Protein AF-A0A960KB28-F1 (afdb_monomer_lite)

Foldseek 3Di:
DLVVCVVPDPLLVVLVVQLVVLCVVPVPDDDDPVSCVSNVVSVVSSVCVVCVVPVVVVVVVVVVVVVLQQKPWDQWADPDPPDPPDTDGDTDIDGHLNVQLVVLCVVLPPLVVDPDPVSNVSSVLSSDPRDDD

Radius of gyration: 19.42 Å; chains: 1; bounding box: 40×35×51 Å

pLDDT: mean 79.94, std 10.89, range [48.19, 91.44]

Sequence (133 aa):
TALRSWPTSWLVRFAATGLVASQLLFLRFPWKMAHLLPSLLCLVLLLCVAVEERPKALIALVALQVAFGLVRVDVLAPNQANEASGGRFRPSITSGPVLRDWQCRRDHPGVERGRQIEEVEPAWDCAAPYRDR

Structure (mmCIF, N/CA/C/O backbone):
data_AF-A0A960KB28-F1
#
_entry.id   AF-A0A960KB28-F1
#
loop_
_atom_site.group_PDB
_atom_site.id
_atom_site.type_symbol
_atom_site.label_atom_id
_atom_site.label_alt_id
_atom_site.label_comp_id
_atom_site.label_asym_id
_atom_site.label_entity_id
_atom_site.label_seq_id
_atom_site.pdbx_PDB_ins_code
_atom_site.Cartn_x
_atom_site.Cartn_y
_atom_site.Cartn_z
_atom_site.occupancy
_atom_site.B_iso_or_equiv
_atom_site.auth_seq_id
_atom_site.auth_comp_id
_atom_site.auth_asym_id
_atom_site.auth_atom_id
_atom_site.pdbx_PDB_model_num
ATOM 1 N N . THR A 1 1 ? -9.836 -2.768 23.405 1.00 55.50 1 THR A N 1
ATOM 2 C CA . THR A 1 1 ? -10.330 -2.162 22.143 1.00 55.50 1 THR A CA 1
ATOM 3 C C . THR A 1 1 ? -10.099 -0.670 22.228 1.00 55.50 1 THR A C 1
ATOM 5 O O . THR A 1 1 ? -10.487 -0.110 23.241 1.00 55.50 1 THR A O 1
ATOM 8 N N . ALA A 1 2 ? -9.470 -0.034 21.235 1.00 53.12 2 ALA A N 1
ATOM 9 C CA . ALA A 1 2 ? -8.980 1.356 21.305 1.00 53.12 2 ALA A CA 1
ATOM 10 C C . ALA A 1 2 ? -10.018 2.413 21.761 1.00 53.12 2 ALA A C 1
ATOM 12 O O . ALA A 1 2 ? -9.672 3.369 22.444 1.00 53.12 2 ALA A O 1
ATOM 13 N N . LEU A 1 3 ? -11.311 2.203 21.481 1.00 56.34 3 LEU A N 1
ATOM 14 C CA . LEU A 1 3 ? -12.417 3.034 21.997 1.00 56.34 3 LEU A CA 1
ATOM 15 C C . LEU A 1 3 ? -12.560 2.994 23.531 1.00 56.34 3 LEU A C 1
ATOM 17 O O . LEU A 1 3 ? -13.021 3.948 24.143 1.00 56.34 3 LEU A O 1
ATOM 21 N N . ARG A 1 4 ? -12.149 1.891 24.160 1.00 58.84 4 ARG A N 1
ATOM 22 C CA . ARG A 1 4 ? -12.226 1.657 25.609 1.00 58.84 4 ARG A CA 1
ATOM 23 C C . ARG A 1 4 ? -11.054 2.295 26.367 1.00 58.84 4 ARG A C 1
ATOM 25 O O . ARG A 1 4 ? -11.206 2.597 27.542 1.00 58.84 4 ARG A O 1
ATOM 32 N N . SER A 1 5 ? -9.916 2.516 25.698 1.00 62.34 5 SER A N 1
ATOM 33 C CA . SER A 1 5 ? -8.728 3.203 26.239 1.00 62.34 5 SER A CA 1
ATOM 34 C C . SER A 1 5 ? -8.666 4.696 25.882 1.00 62.34 5 SER A C 1
ATOM 36 O O . SER A 1 5 ? -7.780 5.404 26.356 1.00 62.34 5 SER A O 1
ATOM 38 N N . TRP A 1 6 ? -9.631 5.194 25.099 1.00 58.00 6 TRP A N 1
ATOM 39 C CA . TRP A 1 6 ? -9.794 6.603 24.723 1.00 58.00 6 TRP A CA 1
ATOM 40 C C . TRP A 1 6 ? -9.739 7.608 25.894 1.00 58.00 6 TRP A C 1
ATOM 42 O O . TRP A 1 6 ? -9.052 8.630 25.773 1.00 58.00 6 TRP A O 1
ATOM 52 N N . PRO A 1 7 ? -10.403 7.369 27.046 1.00 60.16 7 PRO A N 1
ATOM 53 C CA . PRO A 1 7 ? -10.324 8.317 28.153 1.00 60.16 7 PRO A CA 1
ATOM 54 C C . PRO A 1 7 ? -8.964 8.290 28.865 1.00 60.16 7 PRO A C 1
ATOM 56 O O . PRO A 1 7 ? -8.578 9.316 29.418 1.00 60.16 7 PRO A O 1
ATOM 59 N N . THR A 1 8 ? -8.220 7.182 28.816 1.00 66.69 8 THR A N 1
ATOM 60 C CA . THR A 1 8 ? -7.030 6.944 29.655 1.00 66.69 8 THR A CA 1
ATOM 61 C C . THR A 1 8 ? -5.700 7.126 28.925 1.00 66.69 8 THR A C 1
ATOM 63 O O . THR A 1 8 ? -4.694 7.418 29.565 1.00 66.69 8 THR A O 1
ATOM 66 N N . SER A 1 9 ? -5.665 6.970 27.599 1.00 77.50 9 SER A N 1
ATOM 67 C CA . SER A 1 9 ? -4.415 6.982 26.832 1.00 77.50 9 SER A CA 1
ATOM 68 C C . SER A 1 9 ? -4.188 8.311 26.109 1.00 77.50 9 SER A C 1
ATOM 70 O O . SER A 1 9 ? -4.865 8.636 25.131 1.00 77.50 9 SER A O 1
ATOM 72 N N . TRP A 1 10 ? -3.176 9.063 26.556 1.00 84.50 10 TRP A N 1
ATOM 73 C CA . TRP A 1 10 ? -2.683 10.262 25.864 1.00 84.50 10 TRP A CA 1
ATOM 74 C C . TRP A 1 10 ? -2.263 9.963 24.418 1.00 84.50 10 TRP A C 1
ATOM 76 O O . TRP A 1 10 ? -2.493 10.770 23.519 1.00 84.50 10 TRP A O 1
ATOM 86 N N . LEU A 1 11 ? -1.721 8.767 24.179 1.00 84.38 11 LEU A N 1
ATOM 87 C CA . LEU A 1 11 ? -1.239 8.331 22.871 1.00 84.38 11 LEU A CA 1
ATOM 88 C C . LEU A 1 11 ? -2.379 8.180 21.854 1.00 84.38 11 LEU A C 1
ATOM 90 O O . LEU A 1 11 ? -2.236 8.604 20.709 1.00 84.38 11 LEU A O 1
ATOM 94 N N . VAL A 1 12 ? -3.539 7.665 22.280 1.00 85.12 12 VAL A N 1
ATOM 95 C CA . VAL A 1 12 ? -4.740 7.575 21.429 1.00 85.12 12 VAL A CA 1
ATOM 96 C C . VAL A 1 12 ? -5.248 8.969 21.055 1.00 85.12 12 VAL A C 1
ATOM 98 O O . VAL A 1 12 ? -5.572 9.211 19.893 1.00 85.12 12 VAL A O 1
ATOM 101 N N . ARG A 1 13 ? -5.265 9.906 22.012 1.00 85.88 13 ARG A N 1
ATOM 102 C CA . ARG A 1 13 ? -5.690 11.295 21.767 1.00 85.88 13 ARG A CA 1
ATOM 103 C C . ARG A 1 13 ? -4.743 12.015 20.815 1.00 85.88 13 ARG A C 1
ATOM 105 O O . ARG A 1 13 ? -5.206 12.657 19.875 1.00 85.88 13 ARG A O 1
ATOM 112 N N . PHE A 1 14 ? -3.436 11.881 21.034 1.00 88.81 14 PHE A N 1
ATOM 113 C CA . PHE A 1 14 ? -2.416 12.445 20.155 1.00 88.81 14 PHE A CA 1
ATOM 114 C C . PHE A 1 14 ? -2.560 11.906 18.729 1.00 88.81 14 PHE A C 1
ATOM 116 O O . PHE A 1 14 ? -2.663 12.690 17.789 1.00 88.81 14 PHE A O 1
ATOM 123 N N . ALA A 1 15 ? -2.646 10.583 18.568 1.00 87.81 15 ALA A N 1
ATOM 124 C CA . ALA A 1 15 ? -2.768 9.958 17.258 1.00 87.81 15 ALA A CA 1
ATOM 125 C C . ALA A 1 15 ? -4.077 10.338 16.546 1.00 87.81 15 ALA A C 1
ATOM 127 O O . ALA A 1 15 ? -4.051 10.684 15.368 1.00 87.81 15 ALA A O 1
ATOM 128 N N . ALA A 1 16 ? -5.215 10.350 17.246 1.00 88.94 16 ALA A N 1
ATOM 129 C CA . ALA A 1 16 ? -6.485 10.761 16.651 1.00 88.94 16 ALA A CA 1
ATOM 130 C C . ALA A 1 16 ? -6.489 12.245 16.245 1.00 88.94 16 ALA A C 1
ATOM 132 O O . ALA A 1 16 ? -6.921 12.582 15.145 1.00 88.94 16 ALA A O 1
ATOM 133 N N . THR A 1 17 ? -5.966 13.129 17.100 1.00 88.50 17 THR A N 1
ATOM 134 C CA . THR A 1 17 ? -5.891 14.570 16.807 1.00 88.50 17 THR A CA 1
ATOM 135 C C . THR A 1 17 ? -4.921 14.843 15.661 1.00 88.50 17 THR A C 1
ATOM 137 O O . THR A 1 17 ? -5.246 15.611 14.762 1.00 88.50 17 THR A O 1
ATOM 140 N N . GLY A 1 18 ? -3.763 14.175 15.652 1.00 86.75 18 GLY A N 1
ATOM 141 C CA . GLY A 1 18 ? -2.783 14.257 14.571 1.00 86.75 18 GLY A CA 1
ATOM 142 C C . GLY A 1 18 ? -3.351 13.787 13.233 1.00 86.75 18 GLY A C 1
ATOM 143 O O . GLY A 1 18 ? -3.131 14.451 12.225 1.00 86.75 18 GLY A O 1
ATOM 144 N N . LEU A 1 19 ? -4.154 12.716 13.233 1.00 87.81 19 LEU A N 1
ATOM 145 C CA . LEU A 1 19 ? -4.848 12.236 12.039 1.00 87.81 19 LEU A CA 1
ATOM 146 C C . LEU A 1 19 ? -5.872 13.258 11.526 1.00 87.81 19 LEU A C 1
ATOM 148 O O . LEU A 1 19 ? -5.910 13.543 10.335 1.00 87.81 19 LEU A O 1
ATOM 152 N N . VAL A 1 20 ? -6.692 13.837 12.406 1.00 89.44 20 VAL A N 1
ATOM 153 C CA . VAL A 1 20 ? -7.674 14.860 12.005 1.00 89.44 20 VAL A CA 1
ATOM 154 C C . VAL A 1 20 ? -6.970 16.112 11.485 1.00 89.44 20 VAL A C 1
ATOM 156 O O . VAL A 1 20 ? -7.310 16.609 10.413 1.00 89.44 20 VAL A O 1
ATOM 159 N N . ALA A 1 21 ? -5.962 16.600 12.207 1.00 87.31 21 ALA A N 1
ATOM 160 C CA . ALA A 1 21 ? -5.196 17.775 11.817 1.00 87.31 21 ALA A CA 1
ATOM 161 C C . ALA A 1 21 ? -4.476 17.568 10.477 1.00 87.31 21 ALA A C 1
ATOM 163 O O . ALA A 1 21 ? -4.489 18.471 9.641 1.00 87.31 21 ALA A O 1
ATOM 164 N N . SER A 1 22 ? -3.901 16.381 10.242 1.00 83.81 22 SER A N 1
ATOM 165 C CA . SER A 1 22 ? -3.254 16.071 8.968 1.00 83.81 22 SER A CA 1
ATOM 166 C C . SER A 1 22 ? -4.262 16.070 7.822 1.00 83.81 22 SER A C 1
ATOM 168 O O . SER A 1 22 ? -3.998 16.693 6.798 1.00 83.81 22 SER A O 1
ATOM 170 N N . GLN A 1 23 ? -5.445 15.467 7.994 1.00 83.06 23 GLN A N 1
ATOM 171 C CA . GLN A 1 23 ? -6.481 15.530 6.963 1.00 83.06 23 GLN A CA 1
ATOM 172 C C . GLN A 1 23 ? -6.876 16.981 6.673 1.00 83.06 23 GLN A C 1
ATOM 174 O O . GLN A 1 23 ? -6.857 17.379 5.513 1.00 83.06 23 GLN A O 1
ATOM 179 N N . LEU A 1 24 ? -7.143 17.790 7.706 1.00 84.44 24 LEU A N 1
ATOM 180 C CA . LEU A 1 24 ? -7.551 19.193 7.556 1.00 84.44 24 LEU A CA 1
ATOM 181 C C . LEU A 1 24 ? -6.510 20.050 6.823 1.00 84.44 24 LEU A C 1
ATOM 183 O O . LEU A 1 24 ? -6.878 20.843 5.957 1.00 84.44 24 LEU A O 1
ATOM 187 N N . LEU A 1 25 ? -5.223 19.872 7.131 1.00 78.44 25 LEU A N 1
ATOM 188 C CA . LEU A 1 25 ? -4.125 20.569 6.451 1.00 78.44 25 LEU A CA 1
ATOM 189 C C . LEU A 1 25 ? -4.044 20.216 4.960 1.00 78.44 25 LEU A C 1
ATOM 191 O O . LEU A 1 25 ? -3.713 21.072 4.139 1.00 78.44 25 LEU A O 1
ATOM 195 N N . PHE A 1 26 ? -4.368 18.972 4.604 1.00 71.44 26 PHE A N 1
ATOM 196 C CA . PHE A 1 26 ? -4.205 18.449 3.247 1.00 71.44 26 PHE A CA 1
ATOM 197 C C . PHE A 1 26 ? -5.509 18.356 2.438 1.00 71.44 26 PHE A C 1
ATOM 199 O O . PHE A 1 26 ? -5.486 17.873 1.308 1.00 71.44 26 PHE A O 1
ATOM 206 N N . LEU A 1 27 ? -6.627 18.904 2.934 1.00 69.12 27 LEU A N 1
ATOM 207 C CA . LEU A 1 27 ? -7.896 18.972 2.191 1.00 69.12 27 LEU A CA 1
ATOM 208 C C . LEU A 1 27 ? -7.814 19.791 0.886 1.00 69.12 27 LEU A C 1
ATOM 210 O O . LEU A 1 27 ? -8.684 19.646 0.031 1.00 69.12 27 LEU A O 1
ATOM 214 N N . ARG A 1 28 ? -6.811 20.671 0.724 1.00 62.88 28 ARG A N 1
ATOM 215 C CA . ARG A 1 28 ? -6.795 21.695 -0.341 1.00 62.88 28 ARG A CA 1
ATOM 216 C C . ARG A 1 28 ? -5.696 21.553 -1.403 1.00 62.88 28 ARG A C 1
ATOM 218 O O . ARG A 1 28 ? -5.844 22.143 -2.469 1.00 62.88 28 ARG A O 1
ATOM 225 N N . PHE A 1 29 ? -4.614 20.810 -1.160 1.00 54.22 29 PHE A N 1
ATOM 226 C CA . PHE A 1 29 ? -3.480 20.723 -2.099 1.00 54.22 29 PHE A CA 1
ATOM 227 C C . PHE A 1 29 ? -3.467 19.406 -2.893 1.00 54.22 29 PHE A C 1
ATOM 229 O O . PHE A 1 29 ? -3.737 18.363 -2.304 1.00 54.22 29 PHE A O 1
ATOM 236 N N . PRO A 1 30 ? -3.120 19.417 -4.199 1.00 49.81 30 PRO A N 1
ATOM 237 C CA . PRO A 1 30 ? -3.014 18.212 -5.023 1.00 49.81 30 PRO A CA 1
ATOM 238 C C . PRO A 1 30 ? -1.897 17.279 -4.519 1.00 49.81 30 PRO A C 1
ATOM 240 O O . PRO A 1 30 ? -0.792 17.706 -4.181 1.00 49.81 30 PRO A O 1
ATOM 243 N N . TRP A 1 31 ? -2.223 15.990 -4.412 1.00 55.72 31 TRP A N 1
ATOM 244 C CA . TRP A 1 31 ? -1.595 15.037 -3.495 1.00 55.72 31 TRP A CA 1
ATOM 245 C C . TRP A 1 31 ? -0.279 14.447 -4.031 1.00 55.72 31 TRP A C 1
ATOM 247 O O . TRP A 1 31 ? -0.285 13.646 -4.962 1.00 55.72 31 TRP A O 1
ATOM 257 N N . LYS A 1 32 ? 0.853 14.737 -3.371 1.00 57.53 32 LYS A N 1
ATOM 258 C CA . LYS A 1 32 ? 2.036 13.847 -3.393 1.00 57.53 32 LYS A CA 1
ATOM 259 C C . LYS A 1 32 ? 1.942 12.865 -2.226 1.00 57.53 32 LYS A C 1
ATOM 261 O O . LYS A 1 32 ? 1.722 13.306 -1.099 1.00 57.53 32 LYS A O 1
ATOM 266 N N . MET A 1 33 ? 2.191 11.576 -2.472 1.00 60.94 33 MET A N 1
ATOM 267 C CA . MET A 1 33 ? 2.072 10.486 -1.479 1.00 60.94 33 MET A CA 1
ATOM 268 C C . MET A 1 33 ? 2.828 10.745 -0.166 1.00 60.94 33 MET A C 1
ATOM 270 O O . MET A 1 33 ? 2.394 10.300 0.893 1.00 60.94 33 MET A O 1
ATOM 274 N N . ALA A 1 34 ? 3.909 11.530 -0.205 1.00 67.69 34 ALA A N 1
ATOM 275 C CA . ALA A 1 34 ? 4.670 11.920 0.982 1.00 67.69 34 ALA A CA 1
ATOM 276 C C . ALA A 1 34 ? 3.831 12.650 2.054 1.00 67.69 34 ALA A C 1
ATOM 278 O O . ALA A 1 34 ? 4.126 12.546 3.239 1.00 67.69 34 ALA A O 1
ATOM 279 N N . HIS A 1 35 ? 2.747 13.332 1.678 1.00 67.50 35 HIS A N 1
ATOM 280 C CA . HIS A 1 35 ? 1.883 14.040 2.633 1.00 67.50 35 HIS A CA 1
ATOM 281 C C . HIS A 1 35 ? 0.993 13.096 3.458 1.00 67.50 35 HIS A C 1
ATOM 283 O O . HIS A 1 35 ? 0.383 13.517 4.438 1.00 67.50 35 HIS A O 1
ATOM 289 N N . LEU A 1 36 ? 0.944 11.806 3.104 1.00 74.81 36 LEU A N 1
ATOM 290 C CA . LEU A 1 36 ? 0.209 10.789 3.856 1.00 74.81 36 LEU A CA 1
ATOM 291 C C . LEU A 1 36 ? 1.028 10.163 4.981 1.00 74.81 36 LEU A C 1
ATOM 293 O O . LEU A 1 36 ? 0.440 9.525 5.850 1.00 74.81 36 LEU A O 1
ATOM 297 N N . LEU A 1 37 ? 2.348 10.369 5.011 1.00 81.75 37 LEU A N 1
ATOM 298 C CA . LEU A 1 37 ? 3.235 9.832 6.049 1.00 81.75 37 LEU A CA 1
ATOM 299 C C . LEU A 1 37 ? 2.775 10.177 7.477 1.00 81.75 37 LEU A C 1
ATOM 301 O O . LEU A 1 37 ? 2.671 9.253 8.286 1.00 81.75 37 LEU A O 1
ATOM 305 N N . PRO A 1 38 ? 2.426 11.441 7.804 1.00 82.19 38 PRO A N 1
ATOM 306 C CA . PRO A 1 38 ? 1.924 11.779 9.136 1.00 82.19 38 PRO A CA 1
ATOM 307 C C . PRO A 1 38 ? 0.631 11.029 9.483 1.00 82.19 38 PRO A C 1
ATOM 309 O O . PRO A 1 38 ? 0.496 10.482 10.574 1.00 82.19 38 PRO A O 1
ATOM 312 N N . SER A 1 39 ? -0.298 10.939 8.528 1.00 85.06 39 SER A N 1
ATOM 313 C CA . SER A 1 39 ? -1.571 10.228 8.692 1.00 85.06 39 SER A CA 1
ATOM 314 C C . SER A 1 39 ? -1.365 8.726 8.894 1.00 85.06 39 SER A C 1
ATOM 316 O O . SER A 1 39 ? -1.985 8.129 9.771 1.00 85.06 39 SER A O 1
ATOM 318 N N . LEU A 1 40 ? -0.464 8.120 8.115 1.00 84.31 40 LEU A N 1
ATOM 319 C CA . LEU A 1 40 ? -0.091 6.712 8.232 1.00 84.31 40 LEU A CA 1
ATOM 320 C C . LEU A 1 40 ? 0.524 6.416 9.598 1.00 84.31 40 LEU A C 1
ATOM 322 O O . LEU A 1 40 ? 0.141 5.433 10.226 1.00 84.31 40 LEU A O 1
ATOM 326 N N . LEU A 1 41 ? 1.411 7.280 10.097 1.00 87.38 41 LEU A N 1
ATOM 327 C CA . LEU A 1 41 ? 1.986 7.133 11.433 1.00 87.38 41 LEU A CA 1
ATOM 328 C C . LEU A 1 41 ? 0.895 7.141 12.512 1.00 87.38 41 LEU A C 1
ATOM 330 O O . LEU A 1 41 ? 0.854 6.245 13.355 1.00 87.38 41 LEU A O 1
ATOM 334 N N . CYS A 1 42 ? -0.019 8.113 12.466 1.00 87.56 42 CYS A N 1
ATOM 335 C CA . CYS A 1 42 ? -1.138 8.181 13.404 1.00 87.56 42 CYS A CA 1
ATOM 336 C C . CYS A 1 42 ? -2.036 6.935 13.328 1.00 87.56 42 CYS A C 1
ATOM 338 O O . CYS A 1 42 ? -2.427 6.400 14.366 1.00 87.56 42 CYS A O 1
ATOM 340 N N . LEU A 1 43 ? -2.321 6.431 12.123 1.00 85.75 43 LEU A N 1
ATOM 341 C CA . LEU A 1 43 ? -3.082 5.194 11.929 1.00 85.75 43 LEU A CA 1
ATOM 342 C C . LEU A 1 43 ? -2.363 3.973 12.511 1.00 85.75 43 LEU A C 1
ATOM 344 O O . LEU A 1 43 ? -3.003 3.169 13.184 1.00 85.75 43 LEU A O 1
ATOM 348 N N . VAL A 1 44 ? -1.049 3.849 12.306 1.00 87.06 44 VAL A N 1
ATOM 349 C CA . VAL A 1 44 ? -0.244 2.757 12.873 1.00 87.06 44 VAL A CA 1
ATOM 350 C C . VAL A 1 44 ? -0.277 2.798 14.399 1.00 87.06 44 VAL A C 1
ATOM 352 O O . VAL A 1 44 ? -0.496 1.763 15.021 1.00 87.06 44 VAL A O 1
ATOM 355 N N . LEU A 1 45 ? -0.146 3.976 15.016 1.00 86.69 45 LEU A N 1
ATOM 356 C CA . LEU A 1 45 ? -0.243 4.119 16.474 1.00 86.69 45 LEU A CA 1
ATOM 357 C C . LEU A 1 45 ? -1.610 3.665 17.007 1.00 86.69 45 LEU A C 1
ATOM 359 O O . LEU A 1 45 ? -1.676 2.914 17.982 1.00 86.69 45 LEU A O 1
ATOM 363 N N . LEU A 1 46 ? -2.700 4.071 16.349 1.00 85.75 46 LEU A N 1
ATOM 364 C CA . LEU A 1 46 ? -4.051 3.627 16.707 1.00 85.75 46 LEU A CA 1
ATOM 365 C C . LEU A 1 46 ? -4.224 2.115 16.513 1.00 85.75 46 LEU A C 1
ATOM 367 O O . LEU A 1 46 ? -4.854 1.457 17.344 1.00 85.75 46 LEU A O 1
ATOM 371 N N . LEU A 1 47 ? -3.648 1.560 15.445 1.00 85.12 47 LEU A N 1
ATOM 372 C CA . LEU A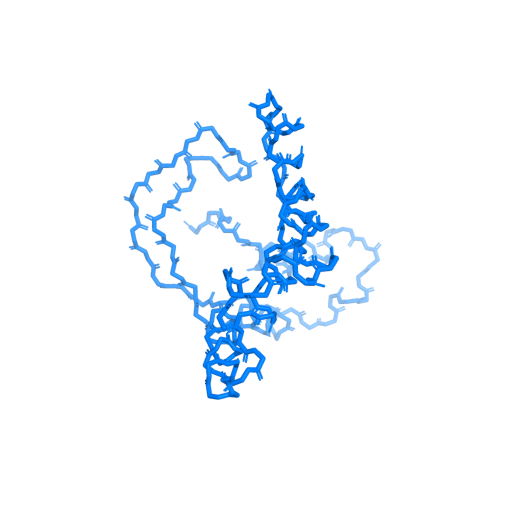 1 47 ? -3.690 0.134 15.147 1.00 85.12 47 LEU A CA 1
ATOM 373 C C . LEU A 1 47 ? -2.939 -0.676 16.205 1.00 85.12 47 LEU A C 1
ATOM 375 O O . LEU A 1 47 ? -3.496 -1.653 16.694 1.00 85.12 47 LEU A O 1
ATOM 379 N N . CYS A 1 48 ? -1.743 -0.242 16.616 1.00 82.50 48 CYS A N 1
ATOM 380 C CA . CYS A 1 48 ? -0.957 -0.877 17.676 1.00 82.50 48 CYS A CA 1
ATOM 381 C C . CYS A 1 48 ? -1.753 -0.982 18.983 1.00 82.50 48 CYS A C 1
ATOM 383 O O . CYS A 1 48 ? -1.861 -2.070 19.541 1.00 82.50 48 CYS A O 1
ATOM 385 N N . VAL A 1 49 ? -2.400 0.107 19.415 1.00 84.75 49 VAL A N 1
ATOM 386 C CA . VAL A 1 49 ? -3.278 0.092 20.603 1.00 84.75 49 VAL A CA 1
ATOM 387 C C . VAL A 1 49 ? -4.504 -0.808 20.388 1.00 84.75 49 VAL A C 1
ATOM 389 O O . VAL A 1 49 ? -5.015 -1.433 21.318 1.00 84.75 49 VAL A O 1
ATOM 392 N N . ALA A 1 50 ? -5.021 -0.893 19.161 1.00 83.00 50 ALA A N 1
ATOM 393 C CA . ALA A 1 50 ? -6.173 -1.736 18.857 1.00 83.00 50 ALA A CA 1
ATOM 394 C C . ALA A 1 50 ? -5.845 -3.241 18.874 1.00 83.00 50 ALA A C 1
ATOM 396 O O . ALA A 1 50 ? -6.725 -4.036 19.226 1.00 83.00 50 ALA A O 1
ATOM 397 N N . VAL A 1 51 ? -4.618 -3.624 18.504 1.00 85.19 51 VAL A N 1
ATOM 398 C CA . VAL A 1 51 ? -4.169 -5.024 18.394 1.00 85.19 51 VAL A CA 1
ATOM 399 C C . VAL A 1 51 ? -3.261 -5.485 19.536 1.00 85.19 51 VAL A C 1
ATOM 401 O O . VAL A 1 51 ? -2.829 -6.633 19.505 1.00 85.19 51 VAL A O 1
ATOM 404 N N . GLU A 1 52 ? -3.021 -4.641 20.543 1.00 81.38 52 GLU A N 1
ATOM 405 C CA . GLU A 1 52 ? -2.152 -4.909 21.703 1.00 81.38 52 GLU A CA 1
ATOM 406 C C . GLU A 1 52 ? -2.430 -6.280 22.347 1.00 81.38 52 GLU A C 1
ATOM 408 O O . GLU A 1 52 ? -1.532 -7.097 22.510 1.00 81.38 52 GLU A O 1
ATOM 413 N N . GLU A 1 53 ? -3.707 -6.597 22.569 1.00 82.50 53 GLU A N 1
ATOM 414 C CA . GLU A 1 53 ? -4.159 -7.863 23.173 1.00 82.50 53 GLU A CA 1
ATOM 415 C C . GLU A 1 53 ? -4.431 -8.979 22.142 1.00 82.50 53 GLU A C 1
ATOM 417 O O . GLU A 1 53 ? -5.062 -9.998 22.435 1.00 82.50 53 GLU A O 1
ATOM 422 N N . ARG A 1 54 ? -4.056 -8.774 20.874 1.00 85.12 54 ARG A N 1
ATOM 423 C CA . ARG A 1 54 ? -4.394 -9.662 19.748 1.00 85.12 54 ARG A CA 1
ATOM 424 C C . ARG A 1 54 ? -3.154 -9.986 18.908 1.00 85.12 54 ARG A C 1
ATOM 426 O O . ARG A 1 54 ? -3.101 -9.613 17.733 1.00 85.12 54 ARG A O 1
ATOM 433 N N . PRO A 1 55 ? -2.203 -10.784 19.431 1.00 83.19 55 PRO A N 1
ATOM 434 C CA . PRO A 1 55 ? -0.961 -11.110 18.722 1.00 83.19 55 PRO A CA 1
ATOM 435 C C . PRO A 1 55 ? -1.210 -11.790 17.368 1.00 83.19 55 PRO A C 1
ATOM 437 O O . PRO A 1 55 ? -0.521 -11.509 16.393 1.00 83.19 55 PRO A O 1
ATOM 440 N N . LYS A 1 56 ? -2.260 -12.618 17.257 1.00 87.62 56 LYS A N 1
ATOM 441 C CA . LYS A 1 56 ? -2.665 -13.235 15.980 1.00 87.62 56 LYS A CA 1
ATOM 442 C C . LYS A 1 56 ? -3.069 -12.200 14.922 1.00 87.62 56 LYS A C 1
ATOM 444 O O . LYS A 1 56 ? -2.790 -12.402 13.747 1.00 87.62 56 LYS A O 1
ATOM 449 N N . ALA A 1 57 ? -3.711 -11.102 15.327 1.00 86.75 57 ALA A N 1
ATOM 450 C CA . ALA A 1 57 ? -4.104 -10.035 14.409 1.00 86.75 57 ALA A CA 1
ATOM 451 C C . ALA A 1 57 ? -2.885 -9.237 13.930 1.00 86.75 57 ALA A C 1
ATOM 453 O O . ALA A 1 57 ? -2.796 -8.930 12.746 1.00 86.75 57 ALA A O 1
ATOM 454 N N . LEU A 1 58 ? -1.921 -8.966 14.819 1.00 84.00 58 LEU A N 1
ATOM 455 C CA . LEU A 1 58 ? -0.647 -8.351 14.441 1.00 84.00 58 LEU A CA 1
ATOM 456 C C . LEU A 1 58 ? 0.110 -9.221 13.429 1.00 84.00 58 LEU A C 1
ATOM 458 O O . LEU A 1 58 ? 0.522 -8.726 12.384 1.00 84.00 58 LEU A O 1
ATOM 462 N N . ILE A 1 59 ? 0.234 -10.524 13.703 1.00 88.12 59 ILE A N 1
ATOM 463 C CA . ILE A 1 59 ? 0.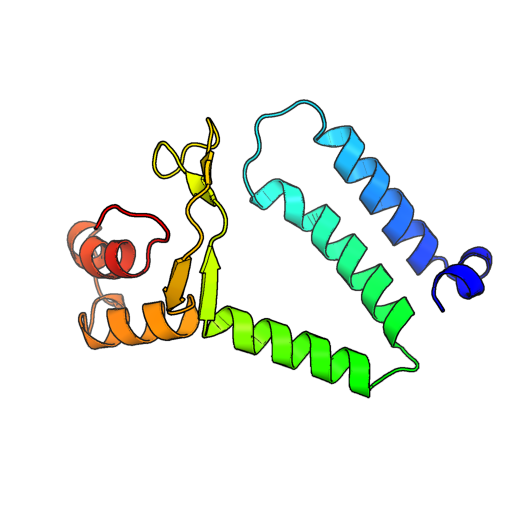873 -11.474 12.781 1.00 88.12 59 ILE A CA 1
ATOM 464 C C . ILE A 1 59 ? 0.146 -11.486 11.434 1.00 88.12 59 ILE A C 1
ATOM 466 O O . ILE A 1 59 ? 0.800 -11.434 10.397 1.00 88.12 59 ILE A O 1
ATOM 470 N N . ALA A 1 60 ? -1.190 -11.500 11.430 1.00 90.25 60 ALA A N 1
ATOM 471 C CA . ALA A 1 60 ? -1.970 -11.453 10.198 1.00 90.25 60 ALA A CA 1
ATOM 472 C C . ALA A 1 60 ? -1.735 -10.157 9.402 1.00 90.25 60 ALA A C 1
ATOM 474 O O . ALA A 1 60 ? -1.592 -10.219 8.186 1.00 90.25 60 ALA A O 1
ATOM 475 N N . LEU A 1 61 ? -1.639 -9.001 10.068 1.00 86.75 61 LEU A N 1
ATOM 476 C CA . LEU A 1 61 ? -1.328 -7.721 9.422 1.00 86.75 61 LEU A CA 1
ATOM 477 C C . LEU A 1 61 ? 0.074 -7.715 8.809 1.00 86.75 61 LEU A C 1
ATOM 479 O O . LEU A 1 61 ? 0.242 -7.287 7.670 1.00 86.75 61 LEU A O 1
ATOM 483 N N . VAL A 1 62 ? 1.071 -8.223 9.536 1.00 87.81 62 VAL A N 1
ATOM 484 C CA . VAL A 1 62 ? 2.445 -8.345 9.028 1.00 87.81 62 VAL A CA 1
ATOM 485 C C . VAL A 1 62 ? 2.493 -9.310 7.845 1.00 87.81 62 VAL A C 1
ATOM 487 O O . VAL A 1 62 ? 3.063 -8.976 6.809 1.00 87.81 62 VAL A O 1
ATOM 490 N N . ALA A 1 63 ? 1.851 -10.474 7.956 1.00 91.00 63 ALA A N 1
ATOM 491 C CA . ALA A 1 63 ? 1.764 -11.444 6.870 1.00 91.00 63 ALA A CA 1
ATOM 492 C C . ALA A 1 63 ? 1.074 -10.848 5.635 1.00 91.00 63 ALA A C 1
ATOM 494 O O . ALA A 1 63 ? 1.540 -11.051 4.517 1.00 91.00 63 ALA A O 1
ATOM 495 N N . LEU A 1 64 ? 0.014 -10.061 5.832 1.00 89.56 64 LEU A N 1
ATOM 496 C CA . LEU A 1 64 ? -0.677 -9.360 4.756 1.00 89.56 64 LEU A CA 1
ATOM 497 C C . LEU A 1 64 ? 0.222 -8.296 4.106 1.00 89.56 64 LEU A C 1
ATOM 499 O O . LEU A 1 64 ? 0.257 -8.201 2.884 1.00 89.56 64 LEU A O 1
ATOM 503 N N . GLN A 1 65 ? 0.998 -7.543 4.891 1.00 87.12 65 GLN A N 1
ATOM 504 C CA . GLN A 1 65 ? 1.963 -6.573 4.365 1.00 87.12 65 GLN A CA 1
ATOM 505 C C . GLN A 1 65 ? 3.062 -7.255 3.538 1.00 87.12 65 GLN A C 1
ATOM 507 O O . GLN A 1 65 ? 3.418 -6.770 2.463 1.00 87.12 65 GLN A O 1
ATOM 512 N N . VAL A 1 66 ? 3.578 -8.394 4.009 1.00 90.88 66 VAL A N 1
ATOM 513 C CA . VAL A 1 66 ? 4.543 -9.212 3.259 1.00 90.88 66 VAL A CA 1
ATOM 514 C C . VAL A 1 66 ? 3.904 -9.733 1.973 1.00 90.88 66 VAL A C 1
ATOM 516 O O . VAL A 1 66 ? 4.504 -9.611 0.907 1.00 90.88 66 VAL A O 1
ATOM 519 N N . ALA A 1 67 ? 2.667 -10.233 2.040 1.00 91.38 67 ALA A N 1
ATOM 520 C CA . ALA A 1 67 ? 1.922 -10.673 0.866 1.00 91.38 67 ALA A CA 1
ATOM 521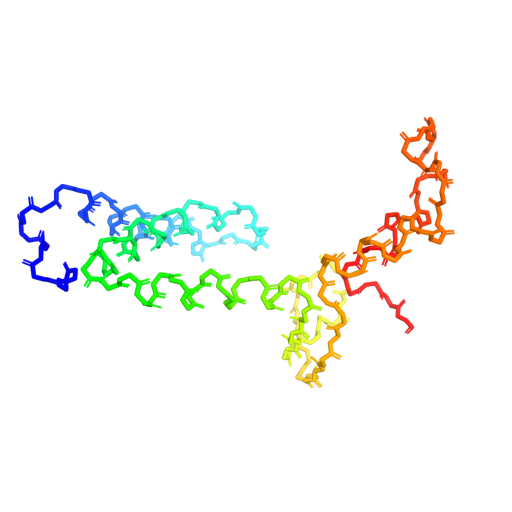 C C . ALA A 1 67 ? 1.744 -9.536 -0.154 1.00 91.38 67 ALA A C 1
ATOM 523 O O . ALA A 1 67 ? 1.993 -9.761 -1.334 1.00 91.38 67 ALA A O 1
ATOM 524 N N . PHE A 1 68 ? 1.430 -8.310 0.284 1.00 85.25 68 PHE A N 1
ATOM 525 C CA . PHE A 1 68 ? 1.373 -7.128 -0.589 1.00 85.25 68 PHE A CA 1
ATOM 526 C C . PHE A 1 68 ? 2.735 -6.734 -1.183 1.00 85.25 68 PHE A C 1
ATOM 528 O O . PHE A 1 68 ? 2.808 -6.170 -2.276 1.00 85.25 68 PHE A O 1
ATOM 535 N N . GLY A 1 69 ? 3.833 -7.039 -0.488 1.00 86.00 69 GLY A N 1
ATOM 536 C CA . GLY A 1 69 ? 5.187 -6.889 -1.022 1.00 86.00 69 GLY A CA 1
ATOM 537 C C . GLY A 1 69 ? 5.485 -7.856 -2.172 1.00 86.00 69 GLY A C 1
ATOM 538 O O . GLY A 1 69 ? 6.242 -7.511 -3.081 1.00 86.00 69 GLY A O 1
ATOM 539 N N . LEU A 1 70 ? 4.869 -9.040 -2.157 1.00 91.44 70 LEU A N 1
ATOM 540 C CA . LEU A 1 70 ? 5.053 -10.090 -3.163 1.00 91.44 70 LEU A CA 1
ATOM 541 C C . LEU A 1 70 ? 4.030 -10.020 -4.296 1.00 91.44 70 LEU A C 1
ATOM 543 O O . LEU A 1 70 ? 4.364 -10.311 -5.441 1.00 91.44 70 LEU A O 1
ATOM 547 N N . VAL A 1 71 ? 2.799 -9.618 -3.998 1.00 90.44 71 VAL A N 1
ATOM 548 C CA . VAL A 1 71 ? 1.685 -9.552 -4.941 1.00 90.44 71 VAL A CA 1
ATOM 549 C C . VAL A 1 71 ? 1.019 -8.197 -4.809 1.00 90.44 71 VAL A C 1
ATOM 551 O O . VAL A 1 71 ? 0.587 -7.802 -3.728 1.00 90.44 71 VAL A O 1
ATOM 554 N N . ARG A 1 72 ? 0.891 -7.493 -5.926 1.00 85.19 72 ARG A N 1
ATOM 555 C CA . ARG A 1 72 ? 0.146 -6.245 -5.988 1.00 85.19 72 ARG A CA 1
ATOM 556 C C . ARG A 1 72 ? -1.211 -6.490 -6.630 1.00 85.19 72 ARG A C 1
ATOM 558 O O . ARG A 1 72 ? -1.316 -7.175 -7.644 1.00 85.19 72 ARG A O 1
ATOM 565 N N . VAL A 1 73 ? -2.240 -5.912 -6.023 1.00 85.19 73 VAL A N 1
ATOM 566 C CA . VAL A 1 73 ? -3.592 -5.867 -6.577 1.00 85.19 73 VAL A CA 1
ATOM 567 C C . VAL A 1 73 ? -3.882 -4.423 -6.951 1.00 85.19 73 VAL A C 1
ATOM 569 O O . VAL A 1 73 ? -4.064 -3.572 -6.081 1.00 85.19 73 VAL A O 1
ATOM 572 N N . ASP A 1 74 ? -3.904 -4.156 -8.248 1.00 81.69 74 ASP A N 1
ATOM 573 C CA . ASP A 1 74 ? -4.188 -2.841 -8.806 1.00 81.69 74 ASP A CA 1
ATOM 574 C C . ASP A 1 74 ? -5.660 -2.805 -9.198 1.00 81.69 74 ASP A C 1
ATOM 576 O O . ASP A 1 74 ? -6.085 -3.581 -10.043 1.00 81.69 74 ASP A O 1
ATOM 580 N N . VAL A 1 75 ? -6.459 -1.938 -8.578 1.00 82.62 75 VAL A N 1
ATOM 581 C CA . VAL A 1 75 ? -7.896 -1.804 -8.900 1.00 82.62 75 VAL A CA 1
ATOM 582 C C . VAL A 1 75 ? -8.123 -0.727 -9.967 1.00 82.62 75 VAL A C 1
ATOM 584 O O . VAL A 1 75 ? -9.002 -0.838 -10.825 1.00 82.62 75 VAL A O 1
ATOM 587 N N . LEU A 1 76 ? -7.304 0.320 -9.919 1.00 77.88 76 LEU A N 1
ATOM 588 C CA . LEU A 1 76 ? -7.361 1.488 -10.786 1.00 77.88 76 LEU A CA 1
ATOM 589 C C . LEU A 1 76 ? -6.002 1.649 -11.460 1.00 77.88 76 LEU A C 1
ATOM 591 O O . LEU A 1 76 ? -4.980 1.695 -10.779 1.00 77.88 76 LEU A O 1
ATOM 595 N N . ALA A 1 77 ? -5.998 1.765 -12.784 1.00 75.75 77 ALA A N 1
ATOM 596 C CA . ALA A 1 77 ? -4.815 2.189 -13.520 1.00 75.75 77 ALA A CA 1
ATOM 597 C C . ALA A 1 77 ? -4.882 3.710 -13.727 1.00 75.75 77 ALA A C 1
ATOM 599 O O . ALA A 1 77 ? -5.955 4.209 -14.084 1.00 75.75 77 ALA A O 1
ATOM 600 N N . PRO A 1 78 ? -3.787 4.458 -13.518 1.00 71.44 78 PRO A N 1
ATOM 601 C CA . PRO A 1 78 ? -3.764 5.884 -13.823 1.00 71.44 78 PRO A CA 1
ATOM 602 C C . PRO A 1 78 ? -3.968 6.111 -15.329 1.00 71.44 78 PRO A C 1
ATOM 604 O O . PRO A 1 78 ? -3.560 5.287 -16.149 1.00 71.44 78 PRO A O 1
ATOM 607 N N . ASN A 1 79 ? -4.626 7.214 -15.699 1.00 74.06 79 ASN A N 1
ATOM 608 C CA . ASN A 1 79 ? -4.794 7.586 -17.111 1.00 74.06 79 ASN A CA 1
ATOM 609 C C . ASN A 1 79 ? -3.478 8.067 -17.737 1.00 74.06 79 ASN A C 1
ATOM 611 O O . ASN A 1 79 ? -3.246 7.837 -18.919 1.00 74.06 79 ASN A O 1
ATOM 615 N N . GLN A 1 80 ? -2.634 8.720 -16.936 1.00 69.94 80 GLN A N 1
ATOM 616 C CA . GLN A 1 80 ? -1.288 9.153 -17.294 1.00 69.94 80 GLN A CA 1
ATOM 617 C C . GLN A 1 80 ? -0.329 8.746 -16.174 1.00 69.94 80 GLN A C 1
ATOM 619 O O . GLN A 1 80 ? -0.618 8.952 -14.991 1.00 69.94 80 GLN A O 1
ATOM 624 N N . ALA A 1 81 ? 0.799 8.131 -16.532 1.00 66.25 81 ALA A N 1
ATOM 625 C CA . ALA A 1 81 ? 1.796 7.703 -15.558 1.00 66.25 81 ALA A CA 1
ATOM 626 C C . ALA A 1 81 ? 2.319 8.912 -14.760 1.00 66.25 81 ALA A C 1
ATOM 628 O O . ALA A 1 81 ? 2.621 9.956 -15.326 1.00 66.25 81 ALA A O 1
ATOM 629 N N . ASN A 1 82 ? 2.423 8.766 -13.435 1.00 63.12 82 ASN A N 1
ATOM 630 C CA . ASN A 1 82 ? 2.834 9.821 -12.494 1.00 63.12 82 ASN A CA 1
ATOM 631 C C . ASN A 1 82 ? 1.928 11.067 -12.425 1.00 63.12 82 ASN A C 1
ATOM 633 O O . ASN A 1 82 ? 2.276 12.027 -11.735 1.00 63.12 82 ASN A O 1
ATOM 637 N N . GLU A 1 83 ? 0.742 11.032 -13.034 1.00 65.69 83 GLU A N 1
ATOM 638 C CA . GLU A 1 83 ? -0.271 12.072 -12.875 1.00 65.69 83 GLU A CA 1
ATOM 639 C C . GLU A 1 83 ? -1.492 11.550 -12.116 1.00 65.69 83 GLU A C 1
ATOM 641 O O . GLU A 1 83 ? -2.118 10.556 -12.480 1.00 65.69 83 GLU A O 1
ATOM 646 N N . ALA A 1 84 ? -1.887 12.271 -11.068 1.00 63.31 84 ALA A N 1
ATOM 647 C CA . ALA A 1 84 ? -3.098 11.984 -10.300 1.00 63.31 84 ALA A CA 1
ATOM 648 C C . ALA A 1 84 ? -4.342 12.680 -10.897 1.00 63.31 84 ALA A C 1
ATOM 650 O O . ALA A 1 84 ? -5.186 13.179 -10.156 1.00 63.31 84 ALA A O 1
ATOM 651 N N . SER A 1 85 ? -4.439 12.769 -12.229 1.00 68.19 85 SER A N 1
ATOM 652 C CA . SER A 1 85 ? -5.532 13.462 -12.935 1.00 68.19 85 SER A CA 1
ATOM 653 C C . SER A 1 85 ? -6.804 12.612 -13.059 1.00 68.19 85 SER A C 1
ATOM 655 O O . SER A 1 85 ? -7.912 13.143 -13.078 1.00 68.19 85 SER A O 1
ATOM 657 N N . GLY A 1 86 ? -6.661 11.286 -13.095 1.00 72.88 86 GLY A N 1
ATOM 658 C CA . GLY A 1 86 ? -7.773 10.341 -13.118 1.00 72.88 86 GLY A CA 1
ATOM 659 C C . GLY A 1 86 ? -7.296 8.893 -13.186 1.00 72.88 86 GLY A C 1
ATOM 660 O O . GLY A 1 86 ? -6.114 8.617 -13.396 1.00 72.88 86 GLY A O 1
ATOM 661 N N . GLY A 1 87 ? -8.227 7.957 -13.016 1.00 75.38 87 GLY A N 1
ATOM 662 C CA . GLY A 1 87 ? -7.948 6.531 -13.107 1.00 75.38 87 GLY A CA 1
ATOM 663 C C . GLY A 1 87 ? -9.073 5.783 -13.806 1.00 75.38 87 GLY A C 1
ATOM 664 O O . GLY A 1 87 ? -10.245 6.139 -13.692 1.00 75.38 87 GLY A O 1
ATOM 665 N N . ARG A 1 88 ? -8.705 4.731 -14.526 1.00 81.62 88 ARG A N 1
ATOM 666 C CA . ARG A 1 88 ? -9.617 3.795 -15.183 1.00 81.62 88 ARG A CA 1
ATOM 667 C C . ARG A 1 88 ? -9.689 2.516 -14.368 1.00 81.62 88 ARG A C 1
ATOM 669 O O . ARG A 1 88 ? -8.660 1.981 -13.953 1.00 81.62 88 ARG A O 1
ATOM 676 N N . PHE A 1 89 ? -10.901 2.018 -14.144 1.00 84.50 89 PHE A N 1
ATOM 677 C CA . PHE A 1 89 ? -11.095 0.738 -13.471 1.00 84.50 89 PHE A CA 1
ATOM 678 C C . PHE A 1 89 ? -10.489 -0.375 -14.330 1.00 84.50 89 PHE A C 1
ATOM 680 O O . PHE A 1 89 ? -10.949 -0.645 -15.441 1.00 84.50 89 PHE A O 1
ATOM 687 N N . ARG A 1 90 ? -9.407 -0.976 -13.837 1.00 83.00 90 ARG A N 1
ATOM 688 C CA . ARG A 1 90 ? -8.669 -2.040 -14.520 1.00 83.00 90 ARG A CA 1
ATOM 689 C C . ARG A 1 90 ? -8.071 -2.954 -13.452 1.00 83.00 90 ARG A C 1
ATOM 691 O O . ARG A 1 90 ? -6.887 -2.825 -13.152 1.00 83.00 90 ARG A O 1
ATOM 698 N N . PRO A 1 91 ? -8.886 -3.844 -12.863 1.00 85.06 91 PRO A N 1
ATOM 699 C CA . PRO A 1 91 ? -8.407 -4.776 -11.863 1.00 85.06 91 PRO A CA 1
ATOM 700 C C . PRO A 1 91 ? -7.331 -5.677 -12.477 1.00 85.06 91 PRO A C 1
ATOM 702 O O . PRO A 1 91 ? -7.572 -6.351 -13.479 1.00 85.06 91 PRO A O 1
ATOM 705 N N . SER A 1 92 ? -6.139 -5.680 -11.893 1.00 84.75 92 SER A N 1
ATOM 706 C CA . SER A 1 92 ? -5.045 -6.559 -12.291 1.00 84.75 92 SER A CA 1
ATOM 707 C C . SER A 1 92 ? -4.258 -7.038 -11.084 1.00 84.75 92 SER A C 1
ATOM 709 O O . SER A 1 92 ? -4.162 -6.351 -10.068 1.00 84.75 92 SER A O 1
ATOM 711 N N . ILE A 1 93 ? -3.695 -8.235 -11.209 1.00 87.75 93 ILE A N 1
ATOM 712 C CA . ILE A 1 93 ? -2.795 -8.815 -10.221 1.00 87.75 93 ILE A CA 1
ATOM 713 C C . ILE A 1 93 ? -1.413 -8.846 -10.860 1.00 87.75 93 ILE A C 1
ATOM 715 O O . ILE A 1 93 ? -1.230 -9.431 -11.930 1.00 87.75 93 ILE A O 1
ATOM 719 N N . THR A 1 94 ? -0.455 -8.182 -10.230 1.00 86.38 94 THR A N 1
ATOM 720 C CA . THR A 1 94 ? 0.911 -8.041 -10.734 1.00 86.38 94 THR A CA 1
ATOM 721 C C . THR A 1 94 ? 1.920 -8.442 -9.663 1.00 86.38 94 THR A C 1
ATOM 723 O O . THR A 1 94 ? 1.592 -8.563 -8.479 1.00 86.38 94 THR A O 1
ATOM 726 N N . SER A 1 95 ? 3.166 -8.695 -10.072 1.00 87.88 95 SER A N 1
ATOM 727 C CA . SER A 1 95 ? 4.251 -8.936 -9.122 1.00 87.88 95 SER A CA 1
ATOM 728 C C . SER A 1 95 ? 4.412 -7.722 -8.215 1.00 87.88 95 SER A C 1
ATOM 730 O O . SER A 1 95 ? 4.527 -6.588 -8.683 1.00 87.88 95 SER A O 1
ATOM 732 N N . GLY A 1 96 ? 4.428 -7.974 -6.913 1.00 87.19 96 GLY A N 1
ATOM 733 C CA . GLY A 1 96 ? 4.659 -6.956 -5.908 1.00 87.19 96 GLY A CA 1
ATOM 734 C C . GLY A 1 96 ?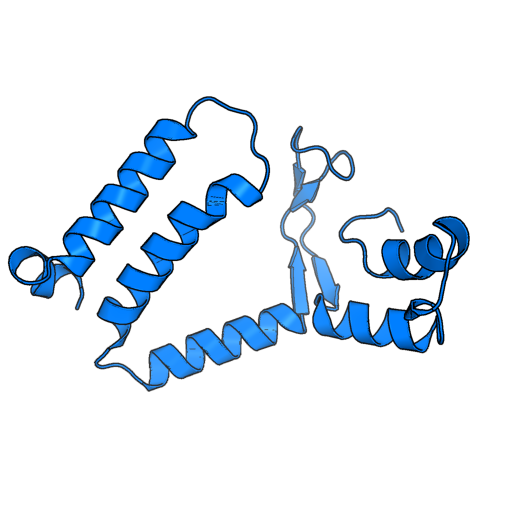 6.065 -6.356 -6.007 1.00 87.19 96 GLY A C 1
ATOM 735 O O . GLY A 1 96 ? 6.945 -6.899 -6.686 1.00 87.19 96 GLY A O 1
ATOM 736 N N . PRO A 1 97 ? 6.288 -5.220 -5.328 1.00 87.12 97 PRO A N 1
ATOM 737 C CA . PRO A 1 97 ? 7.528 -4.456 -5.428 1.00 87.12 97 PRO A CA 1
ATOM 738 C C . PRO A 1 97 ? 8.774 -5.265 -5.055 1.00 87.12 97 PRO A C 1
ATOM 740 O O . PRO A 1 97 ? 9.814 -5.057 -5.665 1.00 87.12 97 PRO A O 1
ATOM 743 N N . VAL A 1 98 ? 8.678 -6.211 -4.114 1.00 89.25 98 VAL A N 1
ATOM 744 C CA . VAL A 1 98 ? 9.826 -7.027 -3.685 1.00 89.25 98 VAL A CA 1
ATOM 745 C C . VAL A 1 98 ? 10.253 -7.990 -4.789 1.00 89.25 98 VAL A C 1
ATOM 747 O O . VAL A 1 98 ? 11.432 -8.063 -5.122 1.00 89.25 98 VAL A O 1
ATOM 750 N N . LEU A 1 99 ? 9.298 -8.709 -5.388 1.00 90.50 99 LEU A N 1
ATOM 751 C CA . LEU A 1 99 ? 9.598 -9.629 -6.488 1.00 90.50 99 LEU A CA 1
ATOM 752 C C . LEU A 1 99 ? 10.074 -8.875 -7.731 1.00 90.50 99 LEU A C 1
ATOM 754 O O . LEU A 1 99 ? 11.005 -9.322 -8.397 1.00 90.50 99 LEU A O 1
ATOM 758 N N . ARG A 1 100 ? 9.449 -7.727 -8.025 1.00 89.12 100 ARG A N 1
ATOM 759 C CA . ARG A 1 100 ? 9.819 -6.869 -9.154 1.00 89.12 100 ARG A CA 1
ATOM 760 C C . ARG A 1 100 ? 11.245 -6.333 -8.997 1.00 89.12 100 ARG A C 1
ATOM 762 O O . ARG A 1 100 ? 12.036 -6.500 -9.915 1.00 89.12 100 ARG A O 1
ATOM 769 N N . ASP A 1 101 ? 11.581 -5.749 -7.846 1.00 87.38 101 ASP A N 1
ATOM 770 C CA . ASP A 1 101 ? 12.930 -5.235 -7.564 1.00 87.38 101 ASP A CA 1
ATOM 771 C C . ASP A 1 101 ? 13.980 -6.353 -7.631 1.00 87.38 101 ASP A C 1
ATOM 773 O O . ASP A 1 101 ? 15.002 -6.197 -8.300 1.00 87.38 101 ASP A O 1
ATOM 777 N N . TRP A 1 102 ? 13.695 -7.515 -7.032 1.00 89.81 102 TRP A N 1
ATOM 778 C CA . TRP A 1 102 ? 14.594 -8.669 -7.092 1.00 89.81 102 TRP A CA 1
ATOM 779 C C . TRP A 1 102 ? 14.862 -9.128 -8.531 1.00 89.81 102 TRP A C 1
ATOM 781 O O . TRP A 1 102 ? 16.015 -9.365 -8.897 1.00 89.81 102 TRP A O 1
ATOM 791 N N . GLN A 1 103 ? 13.816 -9.214 -9.358 1.00 90.62 103 GLN A N 1
ATOM 792 C CA . GLN A 1 103 ? 13.947 -9.579 -10.766 1.00 90.62 103 GLN A CA 1
ATOM 793 C C . GLN A 1 103 ? 14.761 -8.5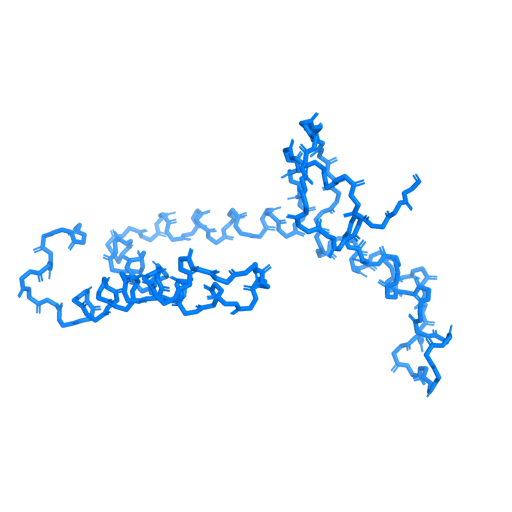34 -11.543 1.00 90.62 103 GLN A C 1
ATOM 795 O O . GLN A 1 103 ? 15.718 -8.895 -12.218 1.00 90.62 103 GLN A O 1
ATOM 800 N N . CYS A 1 104 ? 14.461 -7.243 -11.384 1.00 89.88 104 CYS A N 1
ATOM 801 C CA . CYS A 1 104 ? 15.172 -6.176 -12.091 1.00 89.88 104 CYS A CA 1
ATOM 802 C C . CYS A 1 104 ? 16.666 -6.119 -11.728 1.00 89.88 104 CYS A C 1
ATOM 804 O O . CYS A 1 104 ? 17.501 -5.923 -12.605 1.00 89.88 104 CYS A O 1
ATOM 806 N N . ARG A 1 105 ? 17.035 -6.348 -10.459 1.00 87.69 105 ARG A N 1
ATOM 807 C CA . ARG A 1 105 ? 18.452 -6.430 -10.045 1.00 87.69 105 ARG A CA 1
ATOM 808 C C . ARG A 1 105 ? 19.166 -7.642 -10.624 1.00 87.69 105 ARG A C 1
ATOM 810 O O . ARG A 1 105 ? 20.365 -7.584 -10.884 1.00 87.69 105 ARG A O 1
ATOM 817 N N . ARG A 1 106 ? 18.442 -8.749 -10.788 1.00 90.88 106 ARG A N 1
ATOM 818 C CA . ARG A 1 106 ? 18.975 -9.956 -11.418 1.00 90.88 106 ARG A CA 1
ATOM 819 C C . ARG A 1 106 ? 19.214 -9.736 -12.912 1.00 90.88 106 ARG A C 1
ATOM 821 O O . ARG A 1 106 ? 20.249 -10.168 -13.412 1.00 90.88 106 ARG A O 1
ATOM 828 N N . ASP A 1 107 ? 18.280 -9.077 -13.590 1.00 91.06 107 ASP A N 1
ATOM 829 C CA . ASP A 1 107 ? 18.343 -8.813 -15.031 1.00 91.06 107 ASP A CA 1
ATOM 830 C C . ASP A 1 107 ? 19.358 -7.703 -15.371 1.00 91.06 107 ASP A C 1
ATOM 832 O O . ASP A 1 107 ? 19.936 -7.701 -16.457 1.00 91.06 107 ASP A O 1
ATOM 836 N N . HIS A 1 108 ? 19.639 -6.808 -14.417 1.00 88.56 108 HIS A N 1
ATOM 837 C CA . HIS A 1 108 ? 20.611 -5.724 -14.549 1.00 88.56 108 HIS A CA 1
ATOM 838 C C . HIS A 1 108 ? 21.677 -5.753 -13.430 1.00 88.56 108 HIS A C 1
ATOM 840 O O . HIS A 1 108 ? 21.644 -4.934 -12.505 1.00 88.56 108 HIS A O 1
ATOM 846 N N . PRO A 1 109 ? 22.641 -6.691 -13.479 1.00 85.50 109 PRO A N 1
ATOM 847 C CA . PRO A 1 109 ? 23.682 -6.796 -12.462 1.00 85.50 109 PRO A CA 1
ATOM 848 C C . PRO A 1 109 ? 24.688 -5.638 -12.552 1.00 85.50 109 PRO A C 1
ATOM 850 O O . PRO A 1 109 ? 25.109 -5.248 -13.638 1.00 85.50 109 PRO A O 1
ATOM 853 N N . GLY A 1 110 ? 25.137 -5.123 -11.403 1.00 82.81 110 GLY A N 1
ATOM 854 C CA . GLY A 1 110 ? 26.203 -4.117 -11.335 1.00 82.81 110 GLY A CA 1
ATOM 855 C C . GLY A 1 110 ? 25.739 -2.668 -11.477 1.00 82.81 110 GLY A C 1
ATOM 856 O O . GLY A 1 110 ? 26.562 -1.761 -11.342 1.00 82.81 110 GLY A O 1
ATOM 857 N N . VAL A 1 111 ? 24.440 -2.446 -11.689 1.00 81.75 111 VAL A N 1
ATOM 858 C CA . VAL A 1 111 ? 23.835 -1.117 -11.845 1.00 81.75 111 VAL A CA 1
ATOM 859 C C . VAL A 1 111 ? 24.000 -0.238 -10.603 1.00 81.75 111 VAL A C 1
ATOM 861 O O . VAL A 1 111 ? 24.105 0.979 -10.708 1.00 81.75 111 VAL A O 1
ATOM 864 N N . GLU A 1 112 ? 24.137 -0.829 -9.418 1.00 79.88 112 GLU A N 1
ATOM 865 C CA . GLU A 1 112 ? 24.440 -0.102 -8.181 1.00 79.88 112 GLU A CA 1
ATOM 866 C C . GLU A 1 112 ? 25.786 0.643 -8.205 1.00 79.88 112 GLU A C 1
ATOM 868 O O . GLU A 1 112 ? 26.023 1.502 -7.357 1.00 79.88 112 GLU A O 1
ATOM 873 N N . ARG A 1 113 ? 26.674 0.310 -9.153 1.00 85.12 113 ARG A N 1
ATOM 874 C CA . ARG A 1 113 ? 27.962 0.988 -9.366 1.00 85.12 113 ARG A CA 1
ATOM 875 C C . ARG A 1 113 ? 27.913 2.034 -10.479 1.00 85.12 113 ARG A C 1
ATOM 877 O O . ARG A 1 113 ? 28.940 2.677 -10.714 1.00 85.12 113 ARG A O 1
ATOM 884 N N . GLY A 1 114 ? 26.771 2.173 -11.155 1.00 83.19 114 GLY A N 1
ATOM 885 C CA . GLY A 1 114 ? 26.579 3.148 -12.218 1.00 83.19 114 GLY A CA 1
ATOM 886 C C . GLY A 1 114 ? 26.876 4.558 -11.713 1.00 83.19 114 GLY A C 1
ATOM 887 O O . GLY A 1 114 ? 26.461 4.942 -10.616 1.00 83.19 114 GLY A O 1
ATOM 888 N N . ARG A 1 115 ? 27.658 5.314 -12.481 1.00 83.94 115 ARG A N 1
ATOM 889 C CA . ARG A 1 115 ? 28.050 6.694 -12.147 1.00 83.94 115 ARG A CA 1
ATOM 890 C C . ARG A 1 115 ? 27.227 7.727 -12.901 1.00 83.94 115 ARG A C 1
ATOM 892 O O . ARG A 1 115 ? 27.234 8.893 -12.508 1.00 83.94 115 ARG A O 1
ATOM 899 N N . GLN A 1 116 ? 26.550 7.309 -13.965 1.00 86.44 116 GLN A N 1
ATOM 900 C CA . GLN A 1 116 ? 25.690 8.152 -14.787 1.00 86.44 116 GLN A CA 1
ATOM 901 C C . GLN A 1 116 ? 24.240 7.666 -14.729 1.00 86.44 116 GLN A C 1
ATOM 903 O O . GLN A 1 116 ? 23.975 6.507 -14.407 1.00 86.44 116 GLN A O 1
ATOM 908 N N . ILE A 1 117 ? 23.297 8.571 -14.994 1.00 83.75 117 ILE A N 1
ATOM 909 C CA . ILE A 1 117 ? 21.860 8.284 -14.874 1.00 83.75 117 ILE A CA 1
ATOM 910 C C . ILE A 1 117 ? 21.468 7.199 -15.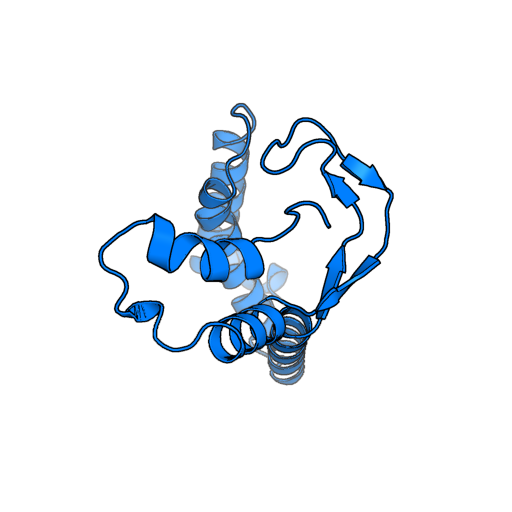878 1.00 83.75 117 ILE A C 1
ATOM 912 O O . ILE A 1 117 ? 20.779 6.255 -15.507 1.00 83.75 117 ILE A O 1
ATOM 916 N N . GLU A 1 118 ? 22.002 7.279 -17.093 1.00 86.69 118 GLU A N 1
ATOM 917 C CA . GLU A 1 118 ? 21.753 6.367 -18.208 1.00 86.69 118 GLU A CA 1
ATOM 918 C C . GLU A 1 118 ? 22.158 4.917 -17.885 1.00 86.69 118 GLU A C 1
ATOM 920 O O . GLU A 1 118 ? 21.575 3.969 -18.407 1.00 86.69 118 GLU A O 1
ATOM 925 N N . GLU A 1 119 ? 23.135 4.725 -16.992 1.00 83.94 119 GLU A N 1
ATOM 926 C CA . GLU A 1 119 ? 23.582 3.400 -16.538 1.00 83.94 119 GLU A CA 1
ATOM 927 C C . GLU A 1 119 ? 22.613 2.781 -15.514 1.00 83.94 119 GLU A C 1
ATOM 929 O O . GLU A 1 119 ? 22.551 1.558 -15.375 1.00 83.94 119 GLU A O 1
ATOM 934 N N . VAL A 1 120 ? 21.851 3.616 -14.796 1.00 85.31 120 VAL A N 1
ATOM 935 C CA . VAL A 1 120 ? 20.920 3.211 -13.725 1.00 85.31 120 VAL A CA 1
ATOM 936 C C . VAL A 1 120 ? 19.468 3.168 -14.188 1.00 85.31 120 VAL A C 1
ATOM 938 O O . VAL A 1 120 ? 18.666 2.380 -13.674 1.00 85.31 120 VAL A O 1
ATOM 941 N N . GLU A 1 121 ? 19.144 3.976 -15.189 1.00 86.75 121 GLU A N 1
ATOM 942 C CA . GLU A 1 121 ? 17.808 4.155 -15.741 1.00 86.75 121 GLU A CA 1
ATOM 943 C C . GLU A 1 121 ? 17.134 2.836 -16.156 1.00 86.75 121 GLU A C 1
ATOM 945 O O . GLU A 1 121 ? 15.992 2.630 -15.751 1.00 86.75 121 GLU A O 1
ATOM 950 N N . PRO A 1 122 ? 17.802 1.859 -16.807 1.00 84.94 122 PRO A N 1
ATOM 951 C CA . PRO A 1 122 ? 17.152 0.599 -17.177 1.00 84.94 122 PRO A CA 1
ATOM 952 C C . PRO A 1 122 ? 16.616 -0.196 -15.975 1.00 84.94 122 PRO A C 1
ATOM 954 O O . PRO A 1 122 ? 15.487 -0.692 -15.998 1.00 84.94 122 PRO A O 1
ATOM 957 N N . ALA A 1 123 ? 17.396 -0.290 -14.892 1.00 84.44 123 ALA A N 1
ATOM 958 C CA . ALA A 1 123 ? 16.979 -1.009 -13.687 1.00 84.44 123 ALA A CA 1
ATOM 959 C C . ALA A 1 123 ? 15.928 -0.223 -12.891 1.00 84.44 123 ALA A C 1
ATOM 961 O O . ALA A 1 123 ? 14.984 -0.812 -12.354 1.00 84.44 123 ALA A O 1
ATOM 962 N N . TRP A 1 124 ? 16.077 1.103 -12.835 1.00 83.56 124 TRP A N 1
ATOM 963 C CA . TRP A 1 124 ? 15.117 2.001 -12.199 1.00 83.56 124 TRP A CA 1
ATOM 964 C C . TRP A 1 124 ? 13.749 1.935 -12.888 1.00 83.56 124 TRP A C 1
ATOM 966 O O . TRP A 1 124 ? 12.714 1.789 -12.234 1.00 83.56 124 TRP A O 1
ATOM 976 N N . ASP A 1 125 ? 13.750 1.956 -14.216 1.00 85.88 125 ASP A N 1
ATOM 977 C CA . ASP A 1 125 ? 12.560 1.904 -15.054 1.00 85.88 125 ASP A CA 1
ATOM 978 C C . ASP A 1 125 ? 11.879 0.538 -14.988 1.00 85.88 125 ASP A C 1
ATOM 980 O O . ASP A 1 125 ? 10.651 0.468 -14.914 1.00 85.88 125 ASP A O 1
ATOM 984 N N . CYS A 1 126 ? 12.659 -0.544 -14.917 1.00 86.56 126 CYS A N 1
ATOM 985 C CA . CYS A 1 126 ? 12.142 -1.895 -14.707 1.00 86.56 126 CYS A CA 1
ATOM 986 C C . CYS A 1 126 ? 11.341 -2.023 -13.395 1.00 86.56 126 CYS A C 1
ATOM 988 O O . CYS A 1 126 ? 10.292 -2.690 -13.365 1.00 86.56 126 CYS A O 1
ATOM 990 N N . ALA A 1 127 ? 11.827 -1.392 -12.319 1.00 84.19 127 ALA A N 1
ATOM 991 C CA . ALA A 1 127 ? 11.206 -1.411 -10.995 1.00 84.19 127 ALA A CA 1
ATOM 992 C C . ALA A 1 127 ? 10.079 -0.371 -10.835 1.00 84.19 127 ALA A C 1
ATOM 994 O O . ALA A 1 127 ? 9.288 -0.458 -9.888 1.00 84.19 127 ALA A O 1
ATOM 995 N N . ALA A 1 128 ? 9.983 0.598 -11.752 1.00 79.50 128 ALA A N 1
ATOM 996 C CA . ALA A 1 128 ? 9.010 1.675 -11.681 1.00 79.50 128 ALA A CA 1
ATOM 997 C C . ALA A 1 128 ? 7.564 1.144 -11.799 1.00 79.50 128 ALA A C 1
ATOM 999 O O . ALA A 1 128 ? 7.227 0.402 -12.728 1.00 79.50 128 ALA A O 1
ATOM 1000 N N . PRO A 1 129 ? 6.666 1.525 -10.876 1.00 68.44 129 PRO A N 1
ATOM 1001 C CA . PRO A 1 129 ? 5.266 1.141 -10.956 1.00 68.44 129 PRO A CA 1
ATOM 1002 C C . PRO A 1 129 ? 4.548 1.934 -12.060 1.00 68.44 129 PRO A C 1
ATOM 1004 O O . PRO A 1 129 ? 4.727 3.142 -12.168 1.00 68.44 129 PRO A O 1
ATOM 1007 N N . TYR A 1 130 ? 3.689 1.265 -12.837 1.00 64.19 130 TYR A N 1
ATOM 1008 C CA . TYR A 1 130 ? 2.835 1.878 -13.873 1.00 64.19 130 TYR A CA 1
ATOM 1009 C C . TYR A 1 130 ? 3.569 2.582 -15.027 1.00 64.19 130 TYR A C 1
ATOM 1011 O O . TYR A 1 130 ? 2.956 3.392 -15.718 1.00 64.19 130 TYR A O 1
ATOM 1019 N N . ARG A 1 131 ? 4.848 2.270 -15.267 1.00 62.28 131 ARG A N 1
ATOM 1020 C CA . ARG A 1 131 ? 5.468 2.573 -16.562 1.00 62.28 131 ARG A CA 1
ATOM 1021 C C . ARG A 1 131 ? 4.864 1.646 -17.614 1.00 62.28 131 ARG A C 1
ATOM 1023 O O . ARG A 1 131 ? 4.707 0.451 -17.343 1.00 62.28 131 ARG A O 1
ATOM 1030 N N . ASP A 1 132 ? 4.473 2.219 -18.748 1.00 49.97 132 ASP A N 1
ATOM 1031 C CA . ASP A 1 132 ? 3.795 1.515 -19.834 1.00 49.97 132 ASP A CA 1
ATOM 1032 C C . ASP A 1 132 ? 4.521 0.205 -20.176 1.00 49.97 132 ASP A C 1
ATOM 1034 O O . ASP A 1 132 ? 5.741 0.175 -20.344 1.00 49.97 132 ASP A O 1
ATOM 1038 N N . ARG A 1 133 ? 3.759 -0.891 -20.226 1.00 48.19 133 ARG A N 1
ATOM 1039 C CA . ARG A 1 133 ? 4.142 -2.063 -21.015 1.00 48.19 133 ARG A CA 1
ATOM 1040 C C . ARG A 1 133 ? 3.528 -1.925 -22.392 1.00 48.19 133 ARG A C 1
ATOM 1042 O O . ARG A 1 133 ? 2.327 -1.566 -22.427 1.00 48.19 133 ARG A O 1
#

Secondary structure (DSSP, 8-state):
-HHHHTTT-HHHHHHHHHHHHHHHHHSSS---GGGGHHHHHHHHHHHHHHHTT-HHHHHHHHHHHHHHHHEEEEEEEEEETTEEEEEEEEEEEEE-HHHHHHHHHHHSTTGGG--SHHHHHHHHHHH-TT---